Protein AF-A0A7W1ZYQ7-F1 (afdb_monomer)

Radius of gyration: 16.94 Å; Cα contacts (8 Å, |Δi|>4): 97; chains: 1; boundi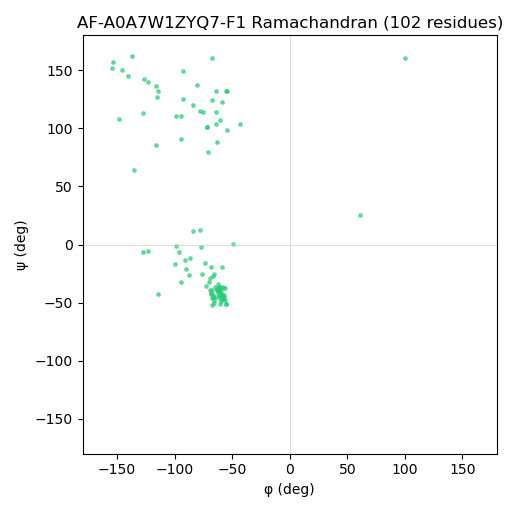ng box: 35×38×52 Å

Secondary structure (DSSP, 8-state):
---------SSHHHHHHHHHTTS--SEEEETT-S-THHHHHHHHTT-EEEE--SSHHHHHHHIIIII--S----HHHHHHHHHHT---TT----HHHHHHHHH-

Foldseek 3Di:
DDDPPPPDQDDDLLVVVVVCVVDDAQEDEAAAQLDQPNLLVVVVVNHHYHYHHPDVVSRVVNCVRHVPPPDDDDPVSVVVVVVVCDDDPPDNPPVVVVCVVVRD

pLDDT: mean 76.49, std 18.43, range [36.88, 96.69]

Nearest PDB structures (foldseek):
  5hek-assembly3_B  TM=6.537E-01  e=1.916E+00  Helicobacter pylori 26695
  3cgg-assembly2_B  TM=6.540E-01  e=1.677E+00  Corynebacterium glutamicum ATCC 13032
  5gwx-assembly1_A  TM=6.204E-01  e=3.055E+00  Methanohalophilus portucalensis FDF-1
  3g2p-assembly1_A  TM=5.570E-01  e=3.055E+00  Amycolatopsis orientalis

Structure (mmCIF, N/CA/C/O backbone):
data_AF-A0A7W1ZYQ7-F1
#
_entry.id   AF-A0A7W1ZYQ7-F1
#
loop_
_atom_site.group_PDB
_atom_site.id
_atom_site.type_symbol
_atom_site.label_atom_id
_atom_site.label_alt_id
_atom_site.label_comp_id
_atom_site.label_asym_id
_atom_site.label_entity_id
_atom_site.label_seq_id
_atom_site.pdbx_PDB_ins_code
_atom_site.Cartn_x
_atom_site.Cartn_y
_atom_site.Cartn_z
_atom_site.occupancy
_atom_site.B_iso_or_equiv
_atom_site.auth_seq_id
_atom_site.auth_comp_id
_atom_site.auth_asym_id
_atom_site.auth_atom_id
_atom_site.pdbx_PDB_model_num
ATOM 1 N N . MET A 1 1 ? -12.000 -2.811 -39.940 1.00 36.88 1 MET A N 1
ATOM 2 C CA . MET A 1 1 ? -11.340 -3.774 -39.032 1.00 36.88 1 MET A CA 1
ATOM 3 C C . MET A 1 1 ? -10.722 -2.955 -37.906 1.00 36.88 1 MET A C 1
ATOM 5 O O . MET A 1 1 ? -9.718 -2.299 -38.138 1.00 36.88 1 MET A O 1
ATOM 9 N N . PHE A 1 2 ? -11.387 -2.843 -36.753 1.00 39.41 2 PHE A N 1
ATOM 10 C CA . PHE A 1 2 ? -10.879 -2.021 -35.650 1.00 39.41 2 PHE A CA 1
ATOM 11 C C . PHE A 1 2 ? -9.775 -2.792 -34.931 1.00 39.41 2 PHE A C 1
ATOM 13 O O . PHE A 1 2 ? -10.026 -3.865 -34.381 1.00 39.41 2 PHE A O 1
ATOM 20 N N . ALA A 1 3 ? -8.547 -2.277 -34.985 1.00 41.31 3 ALA A N 1
ATOM 21 C CA . ALA A 1 3 ? -7.453 -2.801 -34.188 1.00 41.31 3 ALA A CA 1
ATOM 22 C C . ALA A 1 3 ? -7.848 -2.698 -32.710 1.00 41.31 3 ALA A C 1
ATOM 24 O O . ALA A 1 3 ? -8.184 -1.620 -32.220 1.00 41.31 3 ALA A O 1
ATOM 25 N N . LYS A 1 4 ? -7.853 -3.836 -32.011 1.00 44.28 4 LYS A N 1
ATOM 26 C CA . LYS A 1 4 ? -8.077 -3.889 -30.568 1.00 44.28 4 LYS A CA 1
ATOM 27 C C . LYS A 1 4 ? -6.916 -3.148 -29.913 1.00 44.28 4 LYS A C 1
ATOM 29 O O . LYS A 1 4 ? -5.805 -3.667 -29.876 1.00 44.28 4 LYS A O 1
ATOM 34 N N . GLN A 1 5 ? -7.168 -1.923 -29.466 1.00 44.81 5 GLN A N 1
ATOM 35 C CA . GLN A 1 5 ? -6.184 -1.109 -28.770 1.00 44.81 5 GLN A CA 1
ATOM 36 C C . GLN A 1 5 ? -5.785 -1.860 -27.497 1.00 44.81 5 GLN A C 1
ATOM 38 O O . GLN A 1 5 ? -6.581 -2.031 -26.573 1.00 44.81 5 GLN A O 1
ATOM 43 N N . ILE A 1 6 ? -4.577 -2.418 -27.496 1.00 52.59 6 ILE A N 1
ATOM 44 C CA . ILE A 1 6 ? -4.001 -3.019 -26.301 1.00 52.59 6 ILE A CA 1
ATOM 45 C C . ILE A 1 6 ? -3.660 -1.831 -25.410 1.00 52.59 6 ILE A C 1
ATOM 47 O O . ILE A 1 6 ? -2.682 -1.136 -25.665 1.00 52.59 6 ILE A O 1
ATOM 51 N N . ASN A 1 7 ? -4.501 -1.562 -24.408 1.00 51.12 7 ASN A N 1
ATOM 52 C CA . ASN A 1 7 ? -4.163 -0.637 -23.331 1.00 51.12 7 ASN A CA 1
ATOM 53 C C . ASN A 1 7 ? -2.969 -1.227 -22.578 1.00 51.12 7 ASN A C 1
ATOM 55 O O . ASN A 1 7 ? -3.126 -2.013 -21.642 1.00 51.12 7 ASN A O 1
ATOM 59 N N . THR A 1 8 ? -1.764 -0.908 -23.041 1.00 48.53 8 THR A N 1
ATOM 60 C CA . THR A 1 8 ? -0.555 -1.094 -22.254 1.00 48.53 8 THR A CA 1
ATOM 61 C C . THR A 1 8 ? -0.617 -0.109 -21.093 1.00 48.53 8 THR A C 1
ATOM 63 O O . THR A 1 8 ? -0.790 1.087 -21.338 1.00 48.53 8 THR A O 1
ATOM 66 N N . PRO A 1 9 ? -0.514 -0.589 -19.846 1.00 51.88 9 PRO A N 1
ATOM 67 C CA . PRO A 1 9 ? -0.512 0.282 -18.685 1.00 51.88 9 PRO A CA 1
ATOM 68 C C . PRO A 1 9 ? 0.581 1.354 -18.812 1.00 51.88 9 PRO A C 1
ATOM 70 O O . PRO A 1 9 ? 1.721 1.043 -19.159 1.00 51.88 9 PRO A O 1
ATOM 73 N N . GLN A 1 10 ? 0.230 2.616 -18.563 1.00 56.78 10 GLN A N 1
ATOM 74 C CA . GLN A 1 10 ? 1.188 3.722 -18.540 1.00 56.78 10 GLN A CA 1
ATOM 75 C C . GLN A 1 10 ? 2.058 3.587 -17.280 1.00 56.78 10 GLN A C 1
ATOM 77 O O . GLN A 1 10 ? 1.630 3.917 -16.179 1.00 56.78 10 GLN A O 1
ATOM 82 N N . GLY A 1 11 ? 3.277 3.070 -17.442 1.00 74.12 11 GLY A N 1
ATOM 83 C CA . GLY A 1 11 ? 4.266 2.948 -16.368 1.00 74.12 11 GLY A CA 1
ATOM 84 C C . GLY A 1 11 ? 4.379 1.553 -15.741 1.00 74.12 11 GLY A C 1
ATOM 85 O O . GLY A 1 11 ? 3.499 0.700 -15.857 1.00 74.12 11 GLY A O 1
ATOM 86 N N . TRP A 1 12 ? 5.513 1.326 -15.071 1.00 84.38 12 TRP A N 1
ATOM 87 C CA . TRP A 1 12 ? 5.897 0.028 -14.505 1.00 84.38 12 TRP A CA 1
ATOM 88 C C . TRP A 1 12 ? 4.900 -0.494 -13.460 1.00 84.38 12 TRP A C 1
ATOM 90 O O . TRP A 1 12 ? 4.478 -1.645 -13.535 1.00 84.38 12 TRP A O 1
ATOM 100 N N . LEU A 1 13 ? 4.426 0.379 -12.566 1.00 85.88 13 LEU A N 1
ATOM 101 C CA . LEU A 1 13 ? 3.436 0.029 -11.543 1.00 85.88 13 LEU A CA 1
ATOM 102 C C . LEU A 1 13 ? 2.146 -0.534 -12.153 1.00 85.88 13 LEU A C 1
ATOM 104 O O . LEU A 1 13 ? 1.614 -1.548 -11.709 1.00 85.88 13 LEU A O 1
ATOM 108 N N . ALA A 1 14 ? 1.636 0.109 -13.201 1.00 84.69 14 ALA A N 1
ATOM 109 C CA . ALA A 1 14 ? 0.396 -0.313 -13.828 1.00 84.69 14 ALA A CA 1
ATOM 110 C C . ALA A 1 14 ? 0.568 -1.664 -14.562 1.00 84.69 14 ALA A C 1
ATOM 112 O O . ALA A 1 14 ? -0.367 -2.470 -14.616 1.00 84.69 14 ALA A O 1
ATOM 113 N N . PHE A 1 15 ? 1.776 -1.966 -15.056 1.00 88.44 15 PHE A N 1
ATOM 114 C CA . PHE A 1 15 ? 2.132 -3.298 -15.550 1.00 88.44 15 PHE A CA 1
ATOM 115 C C . PHE A 1 15 ? 2.131 -4.345 -14.429 1.00 88.44 15 PHE A C 1
ATOM 117 O O . PHE A 1 15 ? 1.459 -5.370 -14.572 1.00 88.44 15 PHE A O 1
ATOM 124 N N . GLU A 1 16 ? 2.799 -4.079 -13.304 1.00 91.00 16 GLU A N 1
ATOM 125 C CA . GLU A 1 16 ? 2.831 -4.980 -12.143 1.00 91.00 16 GLU A CA 1
ATOM 126 C C . GLU A 1 16 ? 1.418 -5.296 -11.645 1.00 91.00 16 GLU A C 1
ATOM 128 O O . GLU A 1 16 ? 1.052 -6.463 -11.494 1.00 91.00 16 GLU A O 1
ATOM 133 N N . LEU A 1 17 ? 0.576 -4.273 -11.487 1.00 91.19 17 LEU A N 1
ATOM 134 C CA . LEU A 1 17 ? -0.823 -4.438 -11.095 1.00 91.19 17 LEU A CA 1
ATOM 135 C C . LEU A 1 17 ? -1.601 -5.285 -12.115 1.00 91.19 17 LEU A C 1
ATOM 137 O O . LEU A 1 17 ? -2.378 -6.159 -11.730 1.00 91.19 17 LEU A O 1
ATOM 141 N N . ASN A 1 18 ? -1.382 -5.094 -13.419 1.00 91.06 18 ASN A N 1
ATOM 142 C CA . ASN A 1 18 ? -2.061 -5.897 -14.438 1.00 91.06 18 ASN A CA 1
ATOM 143 C C . ASN A 1 18 ? -1.706 -7.388 -14.347 1.00 91.06 18 ASN A C 1
ATOM 145 O O . ASN A 1 18 ? -2.587 -8.235 -14.524 1.00 91.06 18 ASN A O 1
ATOM 149 N N 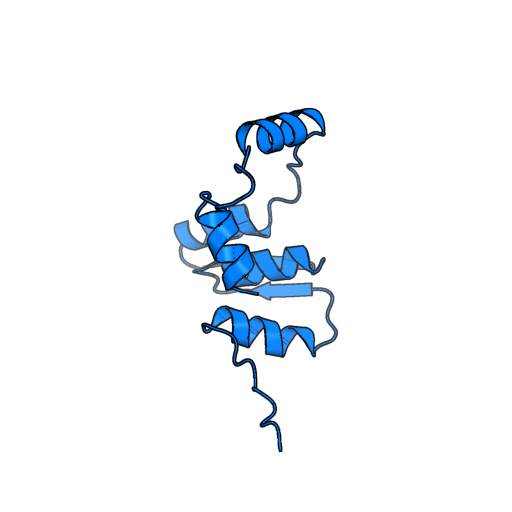. VAL A 1 19 ? -0.437 -7.699 -14.074 1.00 93.25 19 VAL A N 1
ATOM 150 C CA . VAL A 1 19 ? 0.042 -9.071 -13.872 1.00 93.25 19 VAL A CA 1
ATOM 151 C C . VAL A 1 19 ? -0.552 -9.650 -12.592 1.00 93.25 19 VAL A C 1
ATOM 153 O O . VAL A 1 19 ? -1.186 -10.706 -12.635 1.00 93.25 19 VAL A O 1
ATOM 156 N N . LEU A 1 20 ? -0.422 -8.937 -11.471 1.00 94.38 20 LEU A N 1
ATOM 157 C CA . LEU A 1 20 ? -0.881 -9.400 -10.162 1.00 94.38 20 LEU A CA 1
ATOM 158 C C . LEU A 1 20 ? -2.394 -9.625 -10.129 1.00 94.38 20 LEU A C 1
ATOM 160 O O . LEU A 1 20 ? -2.837 -10.622 -9.571 1.00 94.38 20 LEU A O 1
ATOM 164 N N . ARG A 1 21 ? -3.200 -8.798 -10.805 1.00 90.88 21 ARG A N 1
ATOM 165 C CA . ARG A 1 21 ? -4.666 -8.961 -10.863 1.00 90.88 21 ARG A CA 1
ATOM 16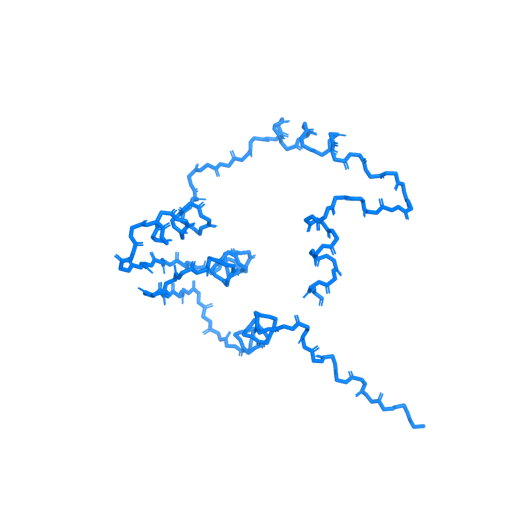6 C C . ARG A 1 21 ? -5.120 -10.309 -11.446 1.00 90.88 21 ARG A C 1
ATOM 168 O O . ARG A 1 21 ? -6.265 -10.706 -11.255 1.00 90.88 21 ARG A O 1
ATOM 175 N N . ARG A 1 22 ? -4.254 -11.011 -12.184 1.00 93.62 22 ARG A N 1
ATOM 176 C CA . ARG A 1 22 ? -4.549 -12.334 -12.765 1.00 93.62 22 ARG A CA 1
ATOM 177 C C . ARG A 1 22 ? -4.252 -13.485 -11.802 1.00 93.62 22 ARG A C 1
ATOM 179 O O . ARG A 1 22 ? -4.643 -14.616 -12.079 1.00 93.62 22 ARG A O 1
ATOM 186 N N . LEU A 1 23 ? -3.560 -13.212 -10.698 1.00 95.00 23 LEU A N 1
ATOM 187 C CA . LEU A 1 23 ? -3.208 -14.189 -9.675 1.00 95.00 23 LEU A CA 1
ATOM 188 C C . LEU A 1 23 ? -4.265 -14.201 -8.567 1.00 95.00 23 LEU A C 1
ATOM 190 O O . LEU A 1 23 ? -4.880 -13.182 -8.259 1.00 95.00 23 LEU A O 1
ATOM 194 N N . LYS A 1 24 ? -4.462 -15.360 -7.934 1.00 93.94 24 LYS A N 1
ATOM 195 C CA . LYS A 1 24 ? -5.317 -15.488 -6.747 1.00 93.94 24 LYS A CA 1
ATOM 196 C C . LYS A 1 24 ? -4.448 -15.491 -5.497 1.00 93.94 24 LYS A C 1
ATOM 198 O O . LYS A 1 24 ? -3.732 -16.456 -5.253 1.00 93.94 24 LYS A O 1
ATOM 203 N N . PHE A 1 25 ? -4.524 -14.425 -4.712 1.00 96.69 25 PHE A N 1
ATOM 204 C CA . PHE A 1 25 ? -3.820 -14.288 -3.440 1.00 96.69 25 PHE A CA 1
ATOM 205 C C . PHE A 1 25 ? -4.588 -13.337 -2.521 1.00 96.69 25 PHE A C 1
ATOM 207 O O . PHE A 1 25 ? -5.383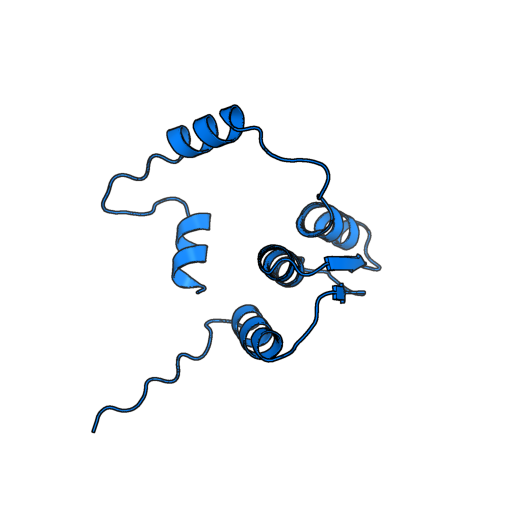 -12.518 -2.977 1.00 96.69 25 PHE A O 1
ATOM 214 N N . ASN A 1 26 ? -4.360 -13.466 -1.219 1.00 95.44 26 ASN A N 1
ATOM 215 C CA . ASN A 1 26 ? -4.963 -12.626 -0.181 1.00 95.44 26 ASN A CA 1
ATOM 216 C C . ASN A 1 26 ? -3.913 -11.932 0.699 1.00 95.44 26 ASN A C 1
ATOM 218 O O . ASN A 1 26 ? -4.268 -11.096 1.532 1.00 95.44 26 ASN A O 1
ATOM 222 N N . SER A 1 27 ? -2.631 -12.253 0.508 1.00 95.19 27 SER A N 1
ATOM 223 C CA . SER A 1 27 ? -1.522 -11.633 1.218 1.00 95.19 27 SER A CA 1
ATOM 224 C C . SER A 1 27 ? -0.272 -11.510 0.353 1.00 95.19 27 SER A C 1
ATOM 226 O O . SER A 1 27 ? -0.035 -12.360 -0.505 1.00 95.19 27 SER A O 1
ATOM 228 N N . ALA A 1 28 ? 0.543 -10.492 0.616 1.00 93.75 28 ALA A N 1
ATOM 229 C CA . ALA A 1 28 ? 1.838 -10.266 -0.015 1.00 93.75 28 ALA A CA 1
ATOM 230 C C . ALA A 1 28 ? 2.859 -9.751 1.012 1.00 93.75 28 ALA A C 1
ATOM 232 O O . ALA A 1 28 ? 2.514 -8.984 1.910 1.00 93.75 28 ALA A O 1
ATOM 233 N N . ILE A 1 29 ? 4.117 -10.163 0.860 1.00 93.81 29 ILE A N 1
ATOM 234 C CA . ILE A 1 29 ? 5.247 -9.648 1.640 1.00 93.81 29 ILE A CA 1
ATOM 235 C C . ILE A 1 29 ? 6.178 -8.935 0.667 1.00 93.81 29 ILE A C 1
ATOM 237 O O . ILE A 1 29 ? 6.574 -9.520 -0.341 1.00 93.81 29 ILE A O 1
ATOM 241 N N . LEU A 1 30 ? 6.520 -7.684 0.964 1.00 92.81 30 LEU A N 1
ATOM 242 C CA . LEU A 1 30 ? 7.400 -6.854 0.148 1.00 92.81 30 LEU A CA 1
ATOM 243 C C . LEU A 1 30 ? 8.676 -6.519 0.949 1.00 92.81 30 LEU A C 1
ATOM 245 O O . LEU A 1 30 ? 8.723 -5.486 1.616 1.00 92.81 30 LEU A O 1
ATOM 249 N N . PRO A 1 31 ? 9.703 -7.389 0.931 1.00 90.62 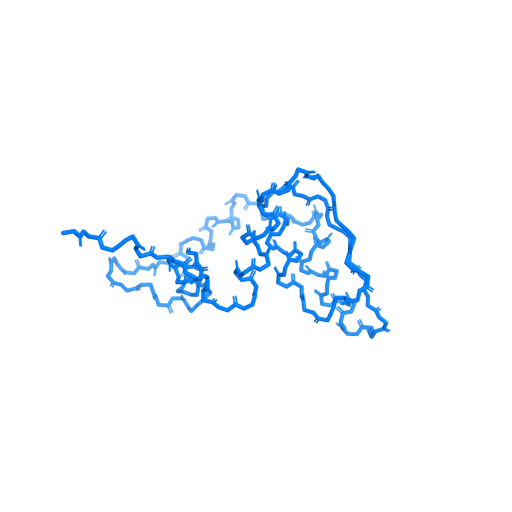31 PRO A N 1
ATOM 250 C CA . PRO A 1 31 ? 10.833 -7.320 1.866 1.00 90.62 31 PRO A CA 1
ATOM 251 C C . PRO A 1 31 ? 11.838 -6.186 1.598 1.00 90.62 31 PRO A C 1
ATOM 253 O O . PRO A 1 31 ? 12.645 -5.893 2.476 1.00 90.62 31 PRO A O 1
ATOM 256 N N . PHE A 1 32 ? 11.800 -5.576 0.407 1.00 89.06 32 PHE A N 1
ATOM 257 C CA . PHE A 1 32 ? 12.686 -4.482 -0.017 1.00 89.06 32 PHE A CA 1
ATOM 258 C C . PHE A 1 32 ? 11.873 -3.378 -0.705 1.00 89.06 32 PHE A C 1
ATOM 260 O O . PHE A 1 32 ? 11.963 -3.164 -1.915 1.00 89.06 32 PHE A O 1
ATOM 267 N N . THR A 1 33 ? 10.979 -2.754 0.060 1.00 88.62 33 THR A N 1
ATOM 268 C CA . THR A 1 33 ? 10.079 -1.700 -0.417 1.00 88.62 33 THR A CA 1
ATOM 269 C C . THR A 1 33 ? 10.674 -0.325 -0.166 1.00 88.62 33 THR A C 1
ATOM 271 O O . THR A 1 33 ? 10.397 0.323 0.842 1.00 88.62 33 THR A O 1
ATOM 274 N N . SER A 1 34 ? 11.419 0.169 -1.151 1.00 82.38 34 SER A N 1
ATOM 275 C CA . SER A 1 34 ? 11.825 1.576 -1.196 1.00 82.38 34 SER A CA 1
ATOM 276 C C . SER A 1 34 ? 10.678 2.499 -1.627 1.00 82.38 34 SER A C 1
ATOM 278 O O . SER A 1 34 ? 10.641 3.678 -1.256 1.00 82.38 34 SER A O 1
ATOM 280 N N . ASP A 1 35 ? 9.705 1.958 -2.369 1.00 84.50 35 ASP A N 1
ATOM 281 C CA . ASP A 1 35 ? 8.539 2.681 -2.865 1.00 84.50 35 ASP A CA 1
ATOM 282 C C . ASP A 1 35 ? 7.210 1.984 -2.511 1.00 84.50 35 ASP A C 1
ATOM 284 O O . ASP A 1 35 ? 6.919 0.902 -3.025 1.00 84.50 35 ASP A O 1
ATOM 288 N N . PRO A 1 36 ? 6.361 2.582 -1.654 1.00 88.25 36 PRO A N 1
ATOM 289 C CA . PRO A 1 36 ? 5.169 1.912 -1.144 1.00 88.25 36 PRO A CA 1
ATOM 290 C C . PRO A 1 36 ? 3.989 1.845 -2.117 1.00 88.25 36 PRO A C 1
ATOM 292 O O . PRO A 1 36 ? 2.952 1.286 -1.754 1.00 88.25 36 PRO A O 1
ATOM 295 N N . HIS A 1 37 ? 4.087 2.422 -3.319 1.00 89.81 37 HIS A N 1
ATOM 296 C CA . HIS A 1 37 ? 2.942 2.555 -4.223 1.00 89.81 37 HIS A CA 1
ATOM 297 C C . HIS A 1 37 ? 2.282 1.210 -4.564 1.00 89.81 37 HIS A C 1
ATOM 299 O O . HIS A 1 37 ? 1.056 1.103 -4.488 1.00 89.81 37 HIS A O 1
ATOM 305 N N . LEU A 1 38 ? 3.068 0.167 -4.850 1.00 91.19 38 LEU A N 1
ATOM 306 C CA . LEU A 1 38 ? 2.536 -1.171 -5.121 1.00 91.19 38 LEU A CA 1
ATOM 307 C C . LEU A 1 38 ? 1.757 -1.728 -3.922 1.00 91.19 38 LEU A C 1
ATOM 309 O O . LEU A 1 38 ? 0.603 -2.136 -4.062 1.00 91.19 38 LEU A O 1
ATOM 313 N N . GLY A 1 39 ? 2.364 -1.705 -2.733 1.00 92.19 39 GLY A N 1
ATOM 314 C CA . GLY A 1 39 ? 1.726 -2.187 -1.509 1.00 92.19 39 GLY A CA 1
ATOM 315 C C . GLY A 1 39 ? 0.444 -1.421 -1.179 1.00 92.19 39 GLY A C 1
ATOM 316 O O . GLY A 1 39 ? -0.574 -2.035 -0.860 1.00 92.19 39 GLY A O 1
ATOM 317 N N . ALA A 1 40 ? 0.448 -0.097 -1.350 1.00 89.62 40 ALA A N 1
ATOM 318 C CA . ALA A 1 40 ? -0.724 0.747 -1.136 1.00 89.62 40 ALA A CA 1
ATOM 319 C C . ALA A 1 40 ? -1.874 0.414 -2.108 1.00 89.62 40 ALA A C 1
ATOM 321 O O . ALA A 1 40 ? -3.038 0.396 -1.706 1.00 89.62 40 ALA A O 1
ATOM 322 N N . TYR A 1 41 ? -1.581 0.095 -3.374 1.00 90.31 41 TYR A N 1
ATOM 323 C CA . TYR A 1 41 ? -2.603 -0.371 -4.319 1.00 90.31 41 TYR A CA 1
ATOM 324 C C . TYR A 1 41 ? -3.149 -1.754 -3.953 1.00 90.31 41 TYR A C 1
ATOM 326 O O . TYR A 1 41 ? -4.363 -1.955 -3.971 1.00 90.31 41 TYR A O 1
ATOM 334 N N . LEU A 1 42 ? -2.288 -2.692 -3.553 1.00 92.31 42 LEU A N 1
ATOM 335 C CA . LEU A 1 42 ? -2.718 -4.019 -3.103 1.00 92.31 42 LEU A CA 1
ATOM 336 C C . LEU A 1 42 ? -3.632 -3.937 -1.869 1.00 92.31 42 LEU A C 1
ATOM 338 O O . LEU A 1 42 ? -4.628 -4.658 -1.789 1.00 92.31 42 LEU A O 1
ATOM 342 N N . LYS A 1 43 ? -3.374 -2.997 -0.951 1.00 88.00 43 LYS A N 1
ATOM 343 C CA . LYS A 1 43 ? -4.266 -2.709 0.183 1.00 88.00 43 LYS A CA 1
ATOM 344 C C . LYS A 1 43 ? -5.672 -2.301 -0.260 1.00 88.00 43 LYS A C 1
ATOM 346 O O . LYS A 1 43 ? -6.643 -2.755 0.342 1.00 88.00 43 LYS A O 1
ATOM 351 N N . ARG A 1 44 ? -5.805 -1.520 -1.339 1.00 85.19 44 ARG A N 1
ATOM 352 C CA . ARG A 1 44 ? -7.115 -1.156 -1.923 1.00 85.19 44 ARG A CA 1
ATOM 353 C C . ARG A 1 44 ? -7.853 -2.359 -2.511 1.00 85.19 44 ARG A C 1
ATOM 355 O O . ARG A 1 44 ? -9.077 -2.351 -2.560 1.00 85.19 44 ARG A O 1
ATOM 362 N N . TRP A 1 45 ? -7.135 -3.404 -2.919 1.00 90.44 45 TRP A N 1
ATOM 363 C CA . TRP A 1 45 ? -7.718 -4.689 -3.329 1.00 90.44 45 TRP A CA 1
ATOM 364 C C . TRP A 1 45 ? -8.017 -5.621 -2.150 1.00 90.44 45 TRP A C 1
ATOM 366 O O . TRP A 1 45 ? -8.300 -6.800 -2.353 1.00 90.44 45 TRP A O 1
ATOM 376 N N . ASN A 1 46 ? -7.957 -5.107 -0.918 1.00 88.94 46 ASN A N 1
ATOM 377 C CA . ASN A 1 46 ? -8.164 -5.863 0.312 1.00 88.94 46 ASN A CA 1
ATOM 378 C C . ASN A 1 46 ? -7.148 -7.009 0.514 1.00 88.94 46 ASN A C 1
ATOM 380 O O . ASN A 1 46 ? -7.424 -7.990 1.206 1.00 88.94 46 ASN A O 1
ATOM 384 N N . VAL A 1 47 ? -5.955 -6.890 -0.078 1.00 93.12 47 VAL A N 1
ATOM 385 C CA . VAL A 1 47 ? -4.831 -7.803 0.164 1.00 93.12 47 VAL A CA 1
ATOM 386 C C . VAL A 1 47 ? -4.137 -7.402 1.467 1.00 93.12 47 VAL A C 1
ATOM 388 O O . VAL A 1 47 ? -3.893 -6.222 1.723 1.00 93.12 47 VAL A O 1
ATOM 391 N N . ARG A 1 48 ? -3.773 -8.381 2.301 1.00 92.44 48 ARG A N 1
ATOM 392 C CA . ARG A 1 48 ? -2.918 -8.158 3.475 1.00 92.44 48 ARG A CA 1
ATOM 393 C C . ARG A 1 48 ? -1.472 -7.979 3.030 1.00 92.44 48 ARG A C 1
ATOM 395 O O . ARG A 1 48 ? -0.870 -8.915 2.519 1.00 92.44 48 ARG A O 1
ATOM 402 N N . VAL A 1 49 ? -0.912 -6.796 3.223 1.00 93.00 49 VAL A N 1
ATOM 403 C CA . VAL A 1 49 ? 0.464 -6.502 2.813 1.00 93.00 49 VAL A CA 1
ATOM 404 C C . VAL A 1 49 ? 1.306 -6.248 4.052 1.00 93.00 49 VAL A C 1
ATOM 406 O O . VAL A 1 49 ? 0.875 -5.488 4.916 1.00 93.00 49 VAL A O 1
ATOM 409 N N . SER A 1 50 ? 2.476 -6.879 4.122 1.00 92.50 50 SER A N 1
ATOM 410 C CA . SER A 1 50 ? 3.547 -6.488 5.040 1.00 92.50 50 SER A CA 1
ATOM 411 C C . SER A 1 50 ? 4.755 -6.037 4.233 1.00 92.50 50 SER A C 1
ATOM 413 O O . SER A 1 50 ? 5.093 -6.660 3.220 1.00 92.50 50 SER A O 1
ATOM 415 N N . ALA A 1 51 ? 5.374 -4.938 4.645 1.00 92.19 51 ALA A N 1
ATOM 416 C CA . ALA A 1 51 ? 6.482 -4.328 3.934 1.00 92.19 51 ALA A CA 1
ATOM 417 C C . ALA A 1 51 ? 7.683 -4.134 4.858 1.00 92.19 51 ALA A C 1
ATOM 419 O O . ALA A 1 51 ? 7.548 -3.803 6.032 1.00 92.19 51 ALA A O 1
ATOM 420 N N . ASN A 1 52 ? 8.872 -4.334 4.304 1.00 92.56 52 ASN A N 1
ATOM 421 C CA . ASN A 1 52 ? 10.126 -4.083 4.994 1.00 92.56 52 ASN A CA 1
ATOM 422 C C . ASN A 1 52 ? 11.114 -3.389 4.051 1.00 92.56 52 ASN A C 1
ATOM 424 O O . ASN A 1 52 ? 10.939 -3.417 2.832 1.00 92.56 52 ASN A O 1
ATOM 428 N N . ASP A 1 53 ? 12.145 -2.775 4.621 1.00 93.62 53 ASP A N 1
ATOM 429 C CA . ASP A 1 53 ? 13.313 -2.301 3.891 1.00 93.62 53 ASP A CA 1
ATOM 430 C C . ASP A 1 53 ? 14.524 -2.237 4.836 1.00 93.62 53 ASP A C 1
ATOM 432 O O . ASP A 1 53 ? 14.373 -2.052 6.044 1.00 93.62 53 ASP A O 1
ATOM 436 N N . LEU A 1 54 ? 15.735 -2.386 4.294 1.00 93.38 54 LEU A N 1
ATOM 437 C CA . LEU A 1 54 ? 16.970 -2.237 5.071 1.00 93.38 54 LEU A CA 1
ATOM 438 C C . LEU A 1 54 ? 17.206 -0.780 5.478 1.00 93.38 54 LEU A C 1
ATOM 440 O O . LEU A 1 54 ? 17.788 -0.506 6.528 1.00 93.38 54 LEU A O 1
ATOM 444 N N . MET A 1 55 ? 16.783 0.164 4.640 1.00 94.62 55 MET A N 1
ATOM 445 C CA . MET A 1 55 ? 16.928 1.582 4.904 1.00 94.62 55 MET A CA 1
ATOM 446 C C . MET A 1 55 ? 15.772 2.062 5.781 1.00 94.62 55 MET A C 1
ATOM 448 O O . MET A 1 55 ? 14.612 2.030 5.378 1.00 94.62 55 MET A O 1
ATOM 452 N N . GLN A 1 56 ? 16.091 2.592 6.963 1.00 93.75 56 GLN A N 1
ATOM 453 C CA . GLN A 1 56 ? 15.084 3.012 7.943 1.00 93.75 56 GLN A CA 1
ATOM 454 C C . GLN A 1 56 ? 14.085 4.036 7.384 1.00 93.75 56 GLN A C 1
ATOM 456 O O . GLN A 1 56 ? 12.902 3.969 7.691 1.00 93.75 56 GLN A O 1
ATOM 461 N N . SER A 1 57 ? 14.527 4.970 6.537 1.00 92.56 57 SER A N 1
ATOM 462 C CA . SER A 1 57 ? 13.629 5.951 5.915 1.00 92.56 57 SER A CA 1
ATOM 463 C C . SER A 1 57 ? 12.648 5.312 4.925 1.00 92.56 57 SER A C 1
ATOM 465 O O . SER A 1 57 ? 11.476 5.689 4.906 1.00 92.56 57 SER A O 1
ATOM 467 N N . ALA A 1 58 ? 13.097 4.328 4.140 1.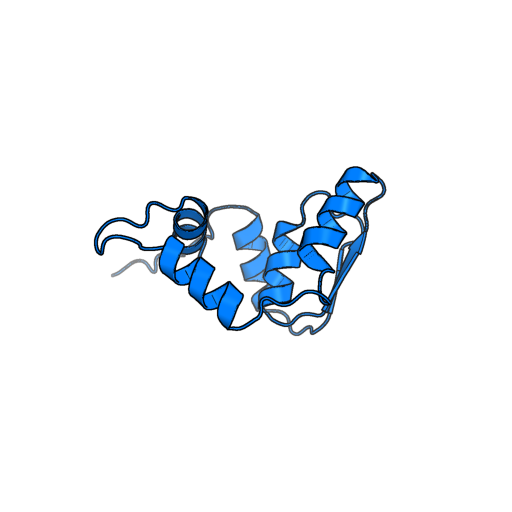00 91.06 58 ALA A N 1
ATOM 468 C CA . ALA A 1 58 ? 12.232 3.549 3.258 1.00 91.06 58 ALA A CA 1
ATOM 469 C C . ALA A 1 58 ? 11.251 2.696 4.064 1.00 91.06 58 ALA A C 1
ATOM 471 O O . ALA A 1 58 ? 10.052 2.738 3.798 1.00 91.06 58 ALA A O 1
ATOM 472 N N . TRP A 1 59 ? 11.737 2.020 5.106 1.00 92.06 59 TRP A N 1
ATOM 473 C CA . TRP A 1 59 ? 10.905 1.261 6.033 1.00 92.06 59 TRP A CA 1
ATOM 474 C C . TRP A 1 59 ? 9.806 2.135 6.654 1.00 92.06 59 TRP A C 1
ATOM 476 O O . TRP A 1 59 ? 8.628 1.803 6.547 1.00 92.06 59 TRP A O 1
ATOM 486 N N . THR A 1 60 ? 10.154 3.302 7.206 1.00 91.25 60 THR A N 1
ATOM 487 C CA . THR A 1 60 ? 9.180 4.238 7.793 1.00 91.25 60 THR A CA 1
ATOM 488 C C . THR A 1 60 ? 8.134 4.676 6.767 1.00 91.25 60 THR A C 1
ATOM 490 O O . THR A 1 60 ? 6.940 4.699 7.068 1.00 91.25 60 THR A O 1
ATOM 493 N N . LYS A 1 61 ? 8.557 4.988 5.533 1.00 90.12 61 LYS A N 1
ATOM 494 C CA . LYS A 1 61 ? 7.649 5.352 4.435 1.00 90.12 61 LYS A CA 1
ATOM 495 C C . LYS A 1 61 ? 6.703 4.195 4.084 1.00 90.12 61 LYS A C 1
ATOM 497 O O . LYS A 1 61 ? 5.515 4.428 3.863 1.00 90.12 61 LYS A O 1
ATOM 502 N N . ALA A 1 62 ? 7.214 2.965 4.043 1.00 90.12 62 ALA A N 1
ATOM 503 C CA . ALA A 1 62 ? 6.443 1.765 3.744 1.00 90.12 62 ALA A CA 1
ATOM 504 C C . ALA A 1 62 ? 5.400 1.464 4.824 1.00 90.12 62 ALA A C 1
ATOM 506 O O . ALA A 1 62 ? 4.225 1.285 4.504 1.00 90.12 62 ALA A O 1
ATOM 507 N N . VAL A 1 63 ? 5.799 1.501 6.095 1.00 88.62 63 VAL A N 1
ATOM 508 C CA . VAL A 1 63 ? 4.901 1.295 7.238 1.00 88.62 63 VAL A CA 1
ATOM 509 C C . VAL A 1 63 ? 3.784 2.338 7.247 1.00 88.62 63 VAL A C 1
ATOM 511 O O . VAL A 1 63 ? 2.612 1.970 7.312 1.00 88.62 63 VAL A O 1
ATOM 514 N N . ALA A 1 64 ? 4.117 3.623 7.091 1.00 87.38 64 ALA A N 1
ATOM 515 C CA . ALA A 1 64 ? 3.128 4.701 7.092 1.00 87.38 64 ALA A CA 1
ATOM 516 C C . ALA A 1 64 ? 2.094 4.571 5.957 1.00 87.38 64 ALA A C 1
ATOM 518 O O . ALA A 1 64 ? 0.915 4.849 6.160 1.00 87.38 64 ALA A O 1
ATOM 519 N N . ALA A 1 65 ? 2.522 4.140 4.767 1.00 85.31 65 ALA A N 1
ATOM 520 C CA . ALA A 1 65 ? 1.661 4.072 3.587 1.00 85.31 65 ALA A CA 1
ATOM 521 C C . ALA A 1 65 ? 0.878 2.753 3.439 1.00 85.31 65 ALA A C 1
ATOM 523 O O . ALA A 1 65 ? -0.161 2.737 2.780 1.00 85.31 65 ALA A O 1
ATOM 524 N N . ILE A 1 66 ? 1.379 1.643 3.992 1.00 88.38 66 ILE A N 1
ATOM 525 C CA . ILE A 1 66 ? 0.839 0.292 3.759 1.00 88.38 66 ILE A CA 1
ATOM 526 C C . ILE A 1 66 ? 0.236 -0.308 5.034 1.00 88.38 66 ILE A C 1
ATOM 528 O O . ILE A 1 66 ? -0.822 -0.944 4.980 1.00 88.38 66 ILE A O 1
ATOM 532 N N . GLU A 1 67 ? 0.908 -0.135 6.173 1.00 80.94 67 GLU A N 1
ATOM 533 C CA . GLU A 1 67 ? 0.584 -0.829 7.424 1.00 80.94 67 GLU A CA 1
ATOM 534 C C . GLU A 1 67 ? -0.258 0.011 8.397 1.00 80.94 67 GLU A C 1
ATOM 536 O O . GLU A 1 67 ? -0.697 -0.519 9.421 1.00 80.94 67 GLU A O 1
ATOM 541 N N . ASN A 1 68 ? -0.589 1.268 8.063 1.00 69.81 68 ASN A N 1
ATOM 542 C CA . ASN A 1 68 ? -1.521 2.083 8.850 1.00 69.81 68 ASN A CA 1
ATOM 543 C C . ASN A 1 68 ? -2.972 1.571 8.721 1.00 69.81 68 ASN A C 1
ATOM 545 O O . ASN A 1 68 ? -3.780 2.080 7.949 1.00 69.81 68 ASN A O 1
ATOM 549 N N . ASN A 1 69 ? -3.290 0.510 9.464 1.00 67.69 69 ASN A N 1
ATOM 550 C CA . ASN A 1 69 ? -4.631 -0.079 9.549 1.00 67.69 69 ASN A CA 1
ATOM 551 C C . ASN A 1 69 ? -5.431 0.416 10.759 1.00 67.69 69 ASN A C 1
ATOM 553 O O . ASN A 1 69 ? -6.589 0.026 10.921 1.00 67.69 69 ASN A O 1
ATOM 557 N N . HIS A 1 70 ? -4.793 1.189 11.636 1.00 67.12 70 HIS A N 1
ATOM 558 C CA . HIS A 1 70 ? -5.347 1.565 12.931 1.00 67.12 70 HIS A CA 1
ATOM 559 C C . HIS A 1 70 ? -6.060 2.909 12.882 1.00 67.12 70 HIS A C 1
ATOM 561 O O . HIS A 1 70 ? -7.065 3.074 13.570 1.00 67.12 70 HIS A O 1
ATOM 567 N N . GLU A 1 71 ? -5.597 3.827 12.038 1.00 73.31 71 GLU A N 1
ATOM 568 C CA . GLU A 1 71 ? -6.260 5.109 11.854 1.00 73.31 71 GLU A CA 1
ATOM 569 C C . GLU A 1 71 ? -7.257 5.036 10.703 1.00 73.31 71 GLU A C 1
ATOM 571 O O . GLU A 1 71 ? -6.940 4.652 9.574 1.00 73.31 71 GLU A O 1
ATOM 576 N N . LYS A 1 72 ? -8.500 5.393 11.011 1.00 77.56 72 LYS A N 1
ATOM 577 C CA . LYS A 1 72 ? -9.564 5.588 10.036 1.00 77.56 72 LYS A CA 1
ATOM 578 C C . LYS A 1 72 ? -10.086 6.996 10.220 1.00 77.56 72 LYS A C 1
ATOM 580 O O . LYS A 1 72 ? -10.257 7.427 11.355 1.00 77.56 72 LYS A O 1
ATOM 585 N N . LEU A 1 73 ? -10.366 7.658 9.105 1.00 81.88 73 LEU A N 1
ATOM 586 C CA . LEU A 1 73 ? -11.121 8.898 9.135 1.00 81.88 73 LEU A CA 1
ATOM 587 C C . LEU A 1 73 ? -12.528 8.590 9.653 1.00 81.88 73 LEU A C 1
ATOM 589 O O . LEU A 1 73 ? -13.159 7.625 9.210 1.00 81.88 73 LEU A O 1
ATOM 593 N N . SER A 1 74 ? -12.986 9.392 10.602 1.00 88.94 74 SER A N 1
ATOM 594 C CA . SER A 1 74 ? -14.386 9.459 11.003 1.00 88.94 74 SER A CA 1
ATOM 595 C C . SER A 1 74 ? -15.242 10.037 9.877 1.00 88.94 74 SER A C 1
ATOM 597 O O . SER A 1 74 ? -14.736 10.710 8.977 1.00 88.94 74 SER A O 1
ATOM 599 N N . ASP A 1 75 ? -16.551 9.793 9.928 1.00 85.56 75 ASP A N 1
ATOM 600 C CA . ASP A 1 75 ? -17.485 10.305 8.919 1.00 85.56 75 ASP A CA 1
ATOM 601 C C . ASP A 1 75 ? -17.435 11.842 8.824 1.00 85.56 75 ASP A C 1
ATOM 603 O O . ASP A 1 75 ? -17.476 12.397 7.726 1.00 85.56 75 ASP A O 1
ATOM 607 N N . ASP A 1 76 ? -17.253 12.527 9.957 1.00 86.75 76 ASP A N 1
ATOM 608 C CA . ASP A 1 76 ? -17.109 13.984 10.009 1.00 86.75 76 ASP A CA 1
ATOM 609 C C . ASP A 1 76 ? -15.816 14.454 9.327 1.00 86.75 76 ASP A C 1
ATOM 611 O O . ASP A 1 76 ? -15.839 15.387 8.525 1.00 86.75 76 ASP A O 1
ATOM 615 N N . GLU A 1 77 ? -14.690 13.775 9.568 1.00 84.25 77 GLU A N 1
ATOM 616 C CA . GLU A 1 77 ? -13.416 14.080 8.902 1.00 84.25 77 GLU A CA 1
ATOM 617 C C . GLU A 1 77 ? -13.482 13.825 7.392 1.00 84.25 77 GLU A C 1
ATOM 619 O O . GLU A 1 77 ? -12.921 14.588 6.604 1.00 84.25 77 GLU A O 1
ATOM 624 N N . VAL A 1 78 ? -14.195 12.777 6.966 1.00 83.44 78 VAL A N 1
ATOM 625 C CA . VAL A 1 78 ? -14.440 12.508 5.544 1.00 83.44 78 VAL A CA 1
ATOM 626 C C . VAL A 1 78 ? -15.273 13.626 4.921 1.00 83.44 78 VAL A C 1
ATOM 628 O O . VAL A 1 78 ? -14.918 14.098 3.841 1.00 83.44 78 VAL A O 1
ATOM 631 N N . ASN A 1 79 ? -16.339 14.077 5.588 1.00 80.00 79 ASN A N 1
ATOM 632 C CA . ASN A 1 79 ? -17.183 15.164 5.090 1.00 80.00 79 ASN A CA 1
ATOM 633 C C . ASN A 1 79 ? -16.385 16.461 4.920 1.00 80.00 79 ASN A C 1
ATOM 635 O O . ASN A 1 79 ? -16.450 17.061 3.850 1.00 80.00 79 ASN A O 1
ATOM 639 N N . VAL A 1 80 ? -15.547 16.827 5.895 1.00 83.75 80 VAL A N 1
ATOM 640 C CA . VAL A 1 80 ? -14.659 18.000 5.793 1.00 83.75 80 VAL A CA 1
ATOM 641 C C . VAL A 1 80 ? -13.731 17.892 4.580 1.00 83.75 80 VAL A C 1
ATOM 643 O O . VAL A 1 80 ? -13.627 18.830 3.792 1.00 83.75 80 VAL A O 1
ATOM 646 N N . ILE A 1 81 ? -13.092 16.736 4.375 1.00 77.69 81 ILE A N 1
ATOM 647 C CA . ILE A 1 81 ? -12.188 16.527 3.233 1.00 77.69 81 ILE A CA 1
ATOM 648 C C . ILE A 1 81 ? -12.936 16.624 1.898 1.00 77.69 81 ILE A C 1
ATOM 650 O O . ILE A 1 81 ? -12.392 17.148 0.927 1.00 77.69 81 ILE A O 1
ATOM 654 N N . LEU A 1 82 ? -14.161 16.101 1.820 1.00 72.62 82 LEU A N 1
ATOM 655 C CA . LEU A 1 82 ? -14.966 16.133 0.599 1.00 72.62 82 LEU A CA 1
ATOM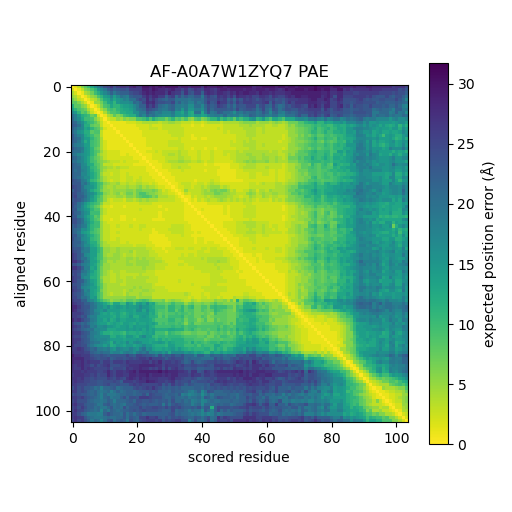 656 C C . LEU A 1 82 ? -15.505 17.534 0.287 1.00 72.62 82 LEU A C 1
ATOM 658 O O . LEU A 1 82 ? -15.565 17.901 -0.888 1.00 72.62 82 LEU A O 1
ATOM 662 N N . GLU A 1 83 ? -15.858 18.313 1.308 1.00 72.06 83 GLU A N 1
ATOM 663 C CA . GLU A 1 83 ? -16.282 19.710 1.172 1.00 72.06 83 GLU A CA 1
ATOM 664 C C . GLU A 1 83 ? -15.124 20.607 0.706 1.00 72.06 83 GLU A C 1
ATOM 666 O O . GLU A 1 83 ? -15.277 21.349 -0.268 1.00 72.06 83 GLU A O 1
ATOM 671 N N . ASP A 1 84 ? -13.936 20.465 1.304 1.00 58.53 84 ASP A N 1
ATOM 672 C CA . ASP A 1 84 ? -12.719 21.178 0.880 1.00 58.53 84 ASP A CA 1
ATOM 673 C C . ASP A 1 84 ? -12.229 20.736 -0.507 1.00 58.53 84 ASP A C 1
ATOM 675 O O . ASP A 1 84 ? -11.607 21.503 -1.248 1.00 58.53 84 ASP A O 1
ATOM 679 N N . ALA A 1 85 ? -12.530 19.498 -0.902 1.00 56.75 85 ALA A N 1
ATOM 680 C CA . ALA A 1 85 ? -12.203 18.974 -2.218 1.00 56.75 85 ALA A CA 1
ATOM 681 C C . ALA A 1 85 ? -13.149 19.457 -3.328 1.00 56.75 85 ALA A C 1
ATOM 683 O O . ALA A 1 85 ? -13.075 18.886 -4.417 1.00 56.75 85 ALA A O 1
ATOM 684 N N . TYR A 1 86 ? -14.002 20.473 -3.111 1.00 47.47 86 TYR A N 1
ATOM 685 C CA . TYR A 1 86 ? -14.899 21.027 -4.135 1.00 47.47 86 TYR A CA 1
ATOM 686 C C . TYR A 1 86 ? -14.178 21.198 -5.485 1.00 47.47 86 TYR A C 1
ATOM 688 O O . TYR A 1 86 ? -13.387 22.118 -5.701 1.00 47.47 86 TYR A O 1
ATOM 696 N N . VAL A 1 87 ? -14.456 20.280 -6.417 1.00 54.25 87 VAL A N 1
ATOM 697 C CA . VAL A 1 87 ? -13.979 20.324 -7.798 1.00 54.25 87 VAL A CA 1
ATOM 698 C C . VAL A 1 87 ? -15.078 21.001 -8.615 1.00 54.25 87 VAL A C 1
ATOM 700 O O . VAL A 1 87 ? -16.129 20.392 -8.831 1.00 54.25 87 VAL A O 1
ATOM 703 N N . PRO A 1 88 ? -14.871 22.230 -9.125 1.00 45.88 88 PRO A N 1
ATOM 704 C CA . PRO A 1 88 ? -15.794 22.822 -10.080 1.00 45.88 88 PRO A CA 1
ATOM 705 C C . PRO A 1 88 ? -15.936 21.865 -11.262 1.00 45.88 88 PRO A C 1
ATOM 707 O O . PRO A 1 88 ? -14.926 21.397 -11.794 1.00 45.88 88 PRO A O 1
ATOM 710 N N . HIS A 1 89 ? -17.181 21.600 -11.661 1.00 46.34 89 HIS A N 1
ATOM 711 C CA . HIS A 1 89 ? -17.651 20.508 -12.526 1.00 46.34 89 HIS A CA 1
ATOM 712 C C . HIS A 1 89 ? -16.911 20.259 -13.860 1.00 46.34 89 HIS A C 1
ATOM 714 O O . HIS A 1 89 ? -17.296 19.354 -14.594 1.00 46.34 89 HIS A O 1
ATOM 720 N N . HIS A 1 90 ? -15.861 20.999 -14.222 1.00 48.38 90 HIS A N 1
ATOM 721 C CA . HIS A 1 90 ? -15.173 20.880 -15.511 1.00 48.38 90 HIS A CA 1
ATOM 722 C C . HIS A 1 90 ? -13.650 20.697 -15.447 1.00 48.38 90 HIS A C 1
ATOM 724 O O . HIS A 1 90 ? -13.047 20.440 -16.489 1.00 48.38 90 HIS A O 1
ATOM 730 N N . ARG A 1 91 ? -12.988 20.785 -14.283 1.00 51.34 91 ARG A N 1
ATOM 731 C CA . ARG A 1 91 ? -11.545 20.482 -14.181 1.00 51.34 91 ARG A CA 1
ATOM 732 C C . ARG A 1 91 ? -11.203 19.903 -12.814 1.00 51.34 91 ARG A C 1
ATOM 734 O O . ARG A 1 91 ? -11.100 20.649 -11.851 1.00 51.34 91 ARG A O 1
ATOM 741 N N . LEU A 1 92 ? -10.909 18.602 -12.763 1.00 51.88 92 LEU A N 1
ATOM 742 C CA . LEU A 1 92 ? -10.183 17.971 -11.653 1.00 51.88 92 LEU A CA 1
ATOM 743 C C . LEU A 1 92 ? -8.871 18.741 -11.462 1.00 51.88 92 LEU A C 1
ATOM 745 O O . LEU A 1 92 ? -7.973 18.555 -12.268 1.00 51.88 92 LEU A O 1
ATOM 749 N N . GLN A 1 93 ? -8.758 19.680 -10.521 1.00 48.50 93 GLN A N 1
ATOM 750 C CA . GLN A 1 93 ? -7.513 20.445 -10.310 1.00 48.50 93 GLN A CA 1
ATOM 751 C C . GLN A 1 93 ? -6.579 19.775 -9.305 1.00 48.50 93 GLN A C 1
ATOM 753 O O . GLN A 1 93 ? -5.371 19.998 -9.342 1.00 48.50 93 GLN A O 1
ATOM 758 N N . ASN A 1 94 ? -7.121 18.903 -8.455 1.00 54.91 94 ASN A N 1
ATOM 759 C CA . ASN A 1 94 ? -6.329 18.116 -7.530 1.00 54.91 94 ASN A CA 1
ATOM 760 C C . ASN A 1 94 ? -5.412 17.164 -8.319 1.00 54.91 94 ASN A C 1
ATOM 762 O O . ASN A 1 94 ? -5.881 16.265 -9.021 1.00 54.91 94 ASN A O 1
ATOM 766 N N . VAL A 1 95 ? -4.098 17.379 -8.218 1.00 60.38 95 VAL A N 1
ATOM 767 C CA . VAL A 1 95 ? -3.081 16.611 -8.954 1.00 60.38 95 VAL A CA 1
ATOM 768 C C . VAL A 1 95 ? -3.099 15.130 -8.561 1.00 60.38 95 VAL A C 1
ATOM 770 O O . VAL A 1 95 ? -2.891 14.280 -9.425 1.00 60.38 95 VAL A O 1
ATOM 773 N N . ALA A 1 96 ? -3.406 14.805 -7.301 1.00 52.38 96 ALA A N 1
ATOM 774 C CA . ALA A 1 96 ? -3.518 13.423 -6.839 1.00 52.38 96 ALA A CA 1
ATOM 775 C C . ALA A 1 96 ? -4.736 12.718 -7.457 1.00 52.38 96 ALA A C 1
ATOM 777 O O . ALA A 1 96 ? -4.614 11.589 -7.930 1.00 52.38 96 ALA A O 1
ATOM 778 N N . LEU A 1 97 ? -5.880 13.407 -7.554 1.00 53.50 97 LEU A N 1
ATOM 779 C CA . LEU A 1 97 ? -7.064 12.879 -8.245 1.00 53.50 97 LEU A CA 1
ATOM 780 C C . LEU A 1 97 ? -6.847 12.793 -9.763 1.00 53.50 97 LEU A C 1
ATOM 782 O O . LEU A 1 97 ? -7.229 11.806 -10.382 1.00 53.50 97 LEU A O 1
ATOM 786 N N . ARG A 1 98 ? -6.175 13.781 -10.372 1.00 57.38 98 ARG A N 1
ATOM 787 C CA . ARG A 1 98 ? -5.783 13.729 -11.790 1.00 57.38 98 ARG A CA 1
ATOM 788 C C . ARG A 1 98 ? -4.904 12.529 -12.098 1.00 57.38 98 ARG A C 1
ATOM 790 O O . ARG A 1 98 ? -5.136 11.882 -13.111 1.00 57.38 98 ARG A O 1
ATOM 797 N N . ARG A 1 99 ? -3.882 12.260 -11.282 1.00 54.50 99 ARG A N 1
ATOM 798 C CA . ARG A 1 99 ? -3.030 11.079 -11.466 1.00 54.50 99 ARG A CA 1
ATOM 799 C C . ARG A 1 99 ? -3.852 9.810 -11.359 1.00 54.50 99 ARG A C 1
ATOM 801 O O . ARG A 1 99 ? -3.794 8.998 -12.265 1.00 54.50 99 ARG A O 1
ATOM 808 N N . TRP A 1 100 ? -4.710 9.712 -10.351 1.00 51.75 100 TRP A N 1
ATOM 809 C CA . TRP A 1 100 ? -5.570 8.549 -10.161 1.00 51.75 100 TRP A CA 1
ATOM 810 C C . TRP A 1 100 ? -6.442 8.227 -11.387 1.00 51.75 100 TRP A C 1
ATOM 812 O O . TRP A 1 100 ? -6.382 7.115 -11.902 1.00 51.75 100 TRP A O 1
ATOM 822 N N . PHE A 1 101 ? -7.176 9.209 -11.923 1.00 52.78 101 PHE A N 1
ATOM 823 C CA . PHE A 1 101 ? -8.021 9.004 -13.110 1.00 52.78 101 PHE A CA 1
ATOM 824 C C . PHE A 1 101 ? -7.239 8.758 -14.412 1.00 52.78 101 PHE A C 1
ATOM 826 O O . PHE A 1 101 ? -7.824 8.266 -15.369 1.00 52.78 101 PHE A O 1
ATOM 833 N N . ASN A 1 102 ? -5.953 9.119 -14.472 1.00 52.81 102 ASN A N 1
ATOM 834 C CA . ASN A 1 102 ? -5.109 8.906 -15.655 1.00 52.81 102 ASN A CA 1
ATOM 835 C C . ASN A 1 102 ? -4.202 7.665 -15.544 1.00 52.81 102 ASN A C 1
ATOM 837 O O . ASN A 1 102 ? -3.654 7.229 -16.553 1.00 52.81 102 ASN A O 1
ATOM 841 N N . GLU A 1 103 ? -4.002 7.125 -14.339 1.00 42.81 103 GLU A N 1
ATOM 842 C CA . GLU A 1 103 ? -3.174 5.938 -14.070 1.00 42.81 103 GLU A CA 1
ATOM 843 C C . GLU A 1 103 ? -3.971 4.622 -14.123 1.00 42.81 103 GLU A C 1
ATOM 845 O O . GLU A 1 103 ? -3.360 3.553 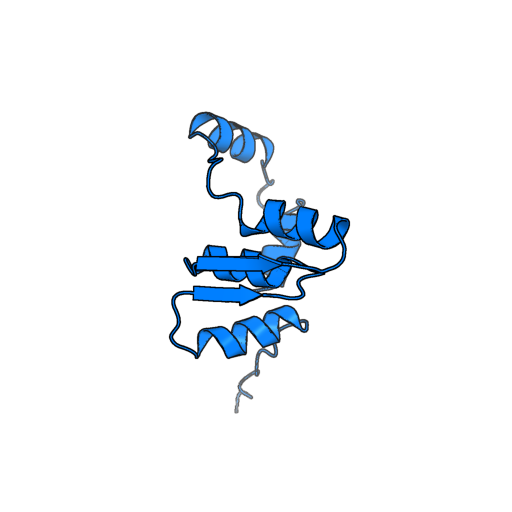-14.182 1.00 42.81 103 GLU A O 1
ATOM 850 N N . THR A 1 104 ? -5.309 4.683 -14.127 1.00 42.28 104 THR A N 1
ATOM 851 C CA . THR A 1 104 ? -6.195 3.513 -14.311 1.00 42.28 104 THR A CA 1
ATOM 852 C C . THR A 1 104 ? -6.727 3.428 -15.733 1.00 42.28 104 THR A C 1
ATOM 854 O O . THR A 1 104 ? -6.804 2.289 -16.252 1.00 42.28 104 THR A O 1
#

Solvent-accessible surface area (backbone atoms only — not comparable to full-atom values): 6401 Å² total; per-residue (Å²): 134,83,77,79,79,77,83,69,53,80,54,70,67,40,44,53,50,58,58,52,71,76,55,92,78,59,62,51,77,39,71,73,27,77,64,41,65,66,49,36,52,40,44,74,71,69,28,49,55,50,66,32,34,92,49,65,70,29,25,52,51,21,39,66,59,49,60,59,78,82,74,70,81,50,74,68,57,47,49,53,54,55,62,76,56,69,57,62,96,85,53,79,73,53,64,69,60,44,47,53,75,70,61,110

Sequence (104 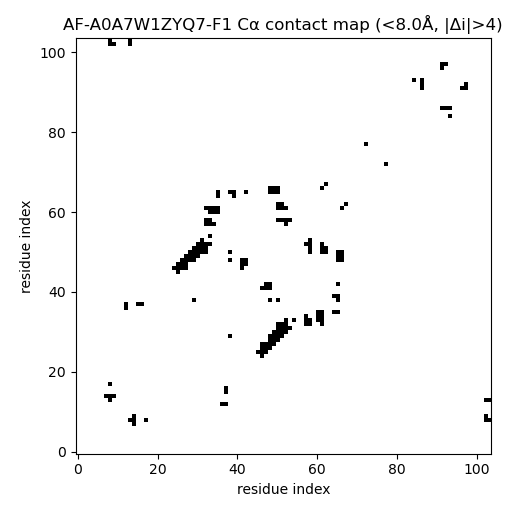aa):
MFAKQINTPQGWLAFELNVLRRLKFNSAILPFTSDPHLGAYLKRWNVRVSANDLMQSAWTKAVAAIENNHEKLSDDEVNVILEDAYVPHHRLQNVALRRWFNET

Mean predicted aligned error: 11.89 Å